Protein 6CCG (pdb70)

Structure (mmCIF, N/CA/C/O backbone):
data_6CCG
#
_entry.id   6CCG
#
_cell.length_a   72.270
_cell.length_b   36.460
_cell.length_c   130.840
_cell.angle_alpha   90.000
_cell.angle_beta   92.420
_cell.angle_gamma   90.000
#
_symmetry.space_group_name_H-M   'C 1 2 1'
#
loop_
_entity.id
_entity.type
_entity.pdbx_description
1 polymer 'Methyl-CpG-binding domain protein 3'
2 polymer DNA
3 non-polymer 'UNKNOWN ATOM OR ION'
4 water water
#
loop_
_atom_site.group_PDB
_atom_site.id
_atom_site.type_symbol
_atom_site.label_atom_id
_atom_site.label_alt_id
_atom_site.label_comp_id
_atom_site.label_asym_id
_atom_site.label_entity_id
_atom_site.label_seq_id
_atom_site.pdbx_PDB_ins_code
_atom_site.Cartn_x
_atom_site.Cartn_y
_atom_site.Cartn_z
_atom_site.occupancy
_atom_site.B_iso_or_equiv
_atom_site.auth_seq_id
_atom_site.auth_comp_id
_atom_site.auth_asym_id
_atom_site.auth_atom_id
_atom_site.pdbx_PDB_model_num
ATOM 1 C CA . SER A 1 2 ? -26.911 -12.794 38.060 1.00 81.67 0 SER A CA 1
ATOM 2 C C . SER A 1 2 ? -26.527 -11.408 38.565 1.00 77.57 0 SER A C 1
ATOM 3 O O . SER A 1 2 ? -25.530 -11.253 39.269 1.00 77.21 0 SER A O 1
ATOM 4 N N . MET A 1 3 ? -27.327 -10.406 38.178 1.00 76.37 1 MET A N 1
ATOM 5 C CA . MET A 1 3 ? -27.200 -9.012 38.668 1.00 70.70 1 MET A CA 1
ATOM 6 C C . MET A 1 3 ? -28.358 -8.683 39.649 1.00 67.57 1 MET A C 1
ATOM 7 O O . MET A 1 3 ? -28.898 -7.581 39.644 1.00 69.11 1 MET A O 1
ATOM 12 N N . GLU A 1 4 ? -28.717 -9.636 40.503 1.00 62.69 2 GLU A N 1
ATOM 13 C CA . GLU A 1 4 ? -29.862 -9.485 41.405 1.00 59.05 2 GLU A CA 1
ATOM 14 C C . GLU A 1 4 ? -29.474 -8.682 42.691 1.00 53.16 2 GLU A C 1
ATOM 15 O O . GLU A 1 4 ? -28.377 -8.872 43.235 1.00 50.76 2 GLU A O 1
ATOM 17 N N A ARG A 1 5 ? -30.366 -7.781 43.124 0.70 51.96 3 ARG A N 1
ATOM 18 N N B ARG A 1 5 ? -30.379 -7.803 43.138 0.30 51.52 3 ARG A N 1
ATOM 19 C CA A ARG A 1 5 ? -30.267 -7.126 44.436 0.70 49.76 3 ARG A CA 1
ATOM 20 C CA B ARG A 1 5 ? -30.261 -7.142 44.439 0.30 48.62 3 ARG A CA 1
ATOM 21 C C A ARG A 1 5 ? -30.668 -8.181 45.513 0.70 49.40 3 ARG A C 1
ATOM 22 C C B ARG A 1 5 ? -30.691 -8.142 45.536 0.30 48.56 3 ARG A C 1
ATOM 23 O O A ARG A 1 5 ? -31.726 -8.811 45.400 0.70 51.48 3 ARG A O 1
ATOM 24 O O B ARG A 1 5 ? -31.797 -8.692 45.473 0.30 50.64 3 ARG A O 1
ATOM 35 N N . LYS A 1 6 ? -29.821 -8.356 46.527 1.00 45.39 4 LYS A N 1
ATOM 36 C CA . LYS A 1 6 ? -30.041 -9.365 47.583 1.00 46.33 4 LYS A CA 1
ATOM 37 C C . LYS A 1 6 ? -30.038 -8.656 48.907 1.00 42.77 4 LYS A C 1
ATOM 38 O O . LYS A 1 6 ? -29.165 -7.835 49.149 1.00 39.63 4 LYS A O 1
ATOM 44 N N . ARG A 1 7 ? -31.003 -8.982 49.763 1.00 44.28 5 ARG A N 1
ATOM 45 C CA . ARG A 1 7 ? -31.048 -8.416 51.131 1.00 43.44 5 ARG A CA 1
ATOM 46 C C . ARG A 1 7 ? -31.733 -9.338 52.073 1.00 44.93 5 ARG A C 1
ATOM 47 O O . ARG A 1 7 ? -32.902 -9.646 51.873 1.00 46.41 5 ARG A O 1
ATOM 55 N N . TRP A 1 8 ? -31.006 -9.784 53.112 1.00 43.17 6 TRP A N 1
ATOM 56 C CA . TRP A 1 8 ? -31.618 -10.515 54.244 1.00 45.15 6 TRP A CA 1
ATOM 57 C C . TRP A 1 8 ? -30.731 -10.489 55.516 1.00 42.30 6 TRP A C 1
ATOM 58 O O . TRP A 1 8 ? -29.719 -9.758 55.570 1.00 37.88 6 TRP A O 1
ATOM 69 N N . GLU A 1 9 ? -31.150 -11.236 56.546 1.00 43.31 7 GLU A N 1
ATOM 70 C CA A GLU A 1 9 ? -30.464 -11.216 57.840 0.70 43.16 7 GLU A CA 1
ATOM 71 C CA B GLU A 1 9 ? -30.466 -11.253 57.856 0.30 41.79 7 GLU A CA 1
ATOM 72 C C . GLU A 1 9 ? -28.979 -11.553 57.696 1.00 40.45 7 GLU A C 1
ATOM 73 O O . GLU A 1 9 ? -28.604 -12.478 56.954 1.00 41.42 7 GLU A O 1
ATOM 84 N N . CYS A 1 10 ? -28.137 -10.760 58.364 1.00 37.49 8 CYS A N 1
ATOM 85 C CA . CYS A 1 10 ? -26.705 -11.024 58.432 1.00 36.39 8 CYS A CA 1
ATOM 86 C C . CYS A 1 10 ? -26.456 -11.741 59.770 1.00 38.61 8 CYS A C 1
ATOM 87 O O . CYS A 1 10 ? -26.534 -11.104 60.808 1.00 38.00 8 CYS A O 1
ATOM 90 N N . PRO A 1 11 ? -26.160 -13.042 59.729 1.00 40.91 9 PRO A N 1
ATOM 91 C CA . PRO A 1 11 ? -25.963 -13.775 60.972 1.00 43.25 9 PRO A CA 1
ATOM 92 C C . PRO A 1 11 ? -24.684 -13.399 61.727 1.00 42.38 9 PRO A C 1
ATOM 93 O O . PRO A 1 11 ? -24.573 -13.719 62.862 1.00 43.74 9 PRO A O 1
ATOM 97 N N . ALA A 1 12 ? -23.733 -12.740 61.079 1.00 40.82 10 ALA A N 1
ATOM 98 C CA . ALA A 1 12 ? -22.533 -12.272 61.766 1.00 40.03 10 ALA A CA 1
ATOM 99 C C . ALA A 1 12 ? -22.781 -11.053 62.699 1.00 38.98 10 ALA A C 1
ATOM 100 O O . ALA A 1 12 ? -21.910 -10.710 63.470 1.00 40.00 10 ALA A O 1
ATOM 102 N N . LEU A 1 13 ? -23.949 -10.408 62.580 1.00 38.51 11 LEU A N 1
ATOM 103 C CA . LEU A 1 13 ? -24.315 -9.212 63.365 1.00 39.11 11 LEU A CA 1
ATOM 104 C C . LEU A 1 13 ? -25.516 -9.543 64.299 1.00 39.87 11 LEU A C 1
ATOM 105 O O . LEU A 1 13 ? -26.100 -10.611 64.189 1.00 39.52 11 LEU A O 1
ATOM 110 N N . PRO A 1 14 ? -25.881 -8.623 65.217 1.00 40.66 12 PRO A N 1
ATOM 111 C CA . PRO A 1 14 ? -26.945 -8.965 66.175 1.00 43.44 12 PRO A CA 1
ATOM 112 C C . PRO A 1 14 ? -28.294 -9.191 65.493 1.00 43.44 12 PRO A C 1
ATOM 113 O O . PRO A 1 14 ? -28.453 -8.888 64.287 1.00 41.05 12 PRO A O 1
ATOM 117 N N . GLN A 1 15 ? -29.230 -9.715 66.255 1.00 44.00 13 GLN A N 1
ATOM 118 C CA . GLN A 1 15 ? -30.606 -9.986 65.789 1.00 45.31 13 GLN A CA 1
ATOM 119 C C . GLN A 1 15 ? -31.206 -8.778 65.104 1.00 45.26 13 GLN A C 1
ATOM 120 O O . GLN A 1 15 ? -31.108 -7.646 65.599 1.00 45.15 13 GLN A O 1
ATOM 122 N N . GLY A 1 16 ? -31.774 -9.015 63.925 1.00 45.59 14 GLY A N 1
ATOM 123 C CA . GLY A 1 16 ? -32.441 -7.983 63.146 1.00 45.43 14 GLY A CA 1
ATOM 124 C C . GLY A 1 16 ? -31.586 -7.165 62.179 1.00 43.17 14 GLY A C 1
ATOM 125 O O . GLY A 1 16 ? -32.137 -6.398 61.415 1.00 43.22 14 GLY A O 1
ATOM 126 N N . TRP A 1 17 ? -30.244 -7.309 62.212 1.00 41.34 15 TRP A N 1
ATOM 127 C CA . TRP A 1 17 ? -29.388 -6.576 61.268 1.00 39.55 15 TRP A CA 1
ATOM 128 C C . TRP A 1 17 ? -29.405 -7.315 59.926 1.00 38.47 15 TRP A C 1
ATOM 129 O O . TRP A 1 17 ? -29.337 -8.554 59.886 1.00 38.67 15 TRP A O 1
ATOM 140 N N . GLU A 1 18 ? -29.491 -6.562 58.851 1.00 38.90 16 GLU A N 1
ATOM 141 C CA . GLU A 1 18 ? -29.533 -7.165 57.496 1.00 38.89 16 GLU A CA 1
ATOM 142 C C . GLU A 1 18 ? -28.394 -6.685 56.634 1.00 36.43 16 GLU A C 1
ATOM 143 O O . GLU A 1 18 ? -27.864 -5.576 56.858 1.00 34.39 16 GLU A O 1
ATOM 149 N N . ARG A 1 19 ? -28.000 -7.533 55.656 1.00 35.06 17 ARG A N 1
ATOM 150 C CA . ARG A 1 19 ? -26.942 -7.226 54.682 1.00 34.53 17 ARG A CA 1
ATOM 151 C C . ARG A 1 19 ? -27.566 -7.173 53.258 1.00 35.51 17 ARG A C 1
ATOM 152 O O . ARG A 1 19 ? -28.430 -7.956 52.946 1.00 34.93 17 ARG A O 1
ATOM 160 N N . GLU A 1 20 ? -27.114 -6.221 52.445 1.00 34.12 18 GLU A N 1
ATOM 161 C CA . GLU A 1 20 ? -27.639 -6.024 51.096 1.00 36.67 18 GLU A CA 1
ATOM 162 C C . GLU A 1 20 ? -26.484 -5.864 50.127 1.00 35.55 18 GLU A C 1
ATOM 163 O O . GLU A 1 20 ? -25.508 -5.170 50.428 1.00 32.43 18 GLU A O 1
ATOM 169 N N . GLU A 1 21 ? -26.607 -6.538 48.969 1.00 36.97 19 GLU A N 1
ATOM 170 C CA . GLU A 1 21 ? -25.692 -6.385 47.839 1.00 37.15 19 GLU A CA 1
ATOM 171 C C . GLU A 1 21 ? -26.492 -5.763 46.723 1.00 36.75 19 GLU A C 1
ATOM 172 O O . GLU A 1 21 ? -27.581 -6.246 46.426 1.00 37.71 19 GLU A O 1
ATOM 178 N N . VAL A 1 22 ? -25.967 -4.695 46.115 1.00 36.08 20 VAL A N 1
ATOM 179 C CA . VAL A 1 22 ? -26.641 -3.987 45.035 1.00 37.61 20 VAL A CA 1
ATOM 180 C C . VAL A 1 22 ? -25.636 -3.870 43.876 1.00 37.35 20 VAL A C 1
ATOM 181 O O . VAL A 1 22 ? -24.773 -3.014 43.912 1.00 34.85 20 VAL A O 1
ATOM 185 N N . PRO A 1 23 ? -25.746 -4.750 42.851 1.00 40.12 21 PRO A N 1
ATOM 186 C CA . PRO A 1 23 ? -24.843 -4.576 41.728 1.00 40.58 21 PRO A CA 1
ATOM 187 C C . PRO A 1 23 ? -25.150 -3.273 40.983 1.00 39.39 21 PRO A C 1
ATOM 188 O O . PRO A 1 23 ? -26.323 -2.931 40.762 1.00 39.44 21 PRO A O 1
ATOM 192 N N . ARG A 1 24 ? -24.102 -2.573 40.597 1.00 38.31 22 ARG A N 1
ATOM 193 C CA . ARG A 1 24 ? -24.230 -1.365 39.759 1.00 38.45 22 ARG A CA 1
ATOM 194 C C . ARG A 1 24 ? -24.645 -1.734 38.343 1.00 41.24 22 ARG A C 1
ATOM 195 O O . ARG A 1 24 ? -24.093 -2.670 37.765 1.00 43.27 22 ARG A O 1
ATOM 203 N N . ARG A 1 25 ? -25.607 -0.972 37.793 1.00 42.08 23 ARG A N 1
ATOM 204 C CA . ARG A 1 25 ? -26.237 -1.255 36.478 1.00 46.38 23 ARG A CA 1
ATOM 205 C C . ARG A 1 25 ? -25.523 -0.617 35.290 1.00 44.46 23 ARG A C 1
ATOM 206 O O . ARG A 1 25 ? -25.662 -1.105 34.179 1.00 48.09 23 ARG A O 1
ATOM 214 N N . SER A 1 26 ? -24.818 0.492 35.513 1.00 40.74 24 SER A N 1
ATOM 215 C CA A SER A 1 26 ? -24.227 1.280 34.424 0.40 41.58 24 SER A CA 1
ATOM 216 C CA B SER A 1 26 ? -24.233 1.274 34.430 0.60 41.85 24 SER A CA 1
ATOM 217 C C . SER A 1 26 ? -22.940 1.968 34.845 1.00 39.54 24 SER A C 1
ATOM 218 O O . SER A 1 26 ? -22.540 1.920 36.018 1.00 37.68 24 SER A O 1
ATOM 223 N N . GLY A 1 27 ? -22.300 2.613 33.878 1.00 39.34 25 GLY A N 1
ATOM 224 C CA . GLY A 1 27 ? -21.062 3.335 34.088 1.00 38.24 25 GLY A CA 1
ATOM 225 C C . GLY A 1 27 ? -19.838 2.427 34.031 1.00 37.79 25 GLY A C 1
ATOM 226 O O . GLY A 1 27 ? -19.949 1.212 33.758 1.00 37.07 25 GLY A O 1
ATOM 227 N N . LEU A 1 28 ? -18.684 3.037 34.344 1.00 37.16 26 LEU A N 1
ATOM 228 C CA . LEU A 1 28 ? -17.361 2.359 34.364 1.00 38.39 26 LEU A CA 1
ATOM 229 C C . LEU A 1 28 ? -17.310 1.177 35.330 1.00 37.91 26 LEU A C 1
ATOM 230 O O . LEU A 1 28 ? -16.674 0.160 35.045 1.00 38.06 26 LEU A O 1
ATOM 235 N N . SER A 1 29 ? -18.015 1.335 36.446 1.00 35.14 27 SER A N 1
ATOM 236 C CA . SER A 1 29 ? -18.057 0.350 37.520 1.00 34.49 27 SER A CA 1
ATOM 237 C C . SER A 1 29 ? -19.295 -0.581 37.424 1.00 35.32 27 SER A C 1
ATOM 238 O O . SER A 1 29 ? -19.608 -1.286 38.372 1.00 33.20 27 SER A O 1
ATOM 241 N N . ALA A 1 30 ? -20.016 -0.579 36.294 1.00 37.58 28 ALA A N 1
ATOM 242 C CA . ALA A 1 30 ? -21.139 -1.537 36.110 1.00 39.51 28 ALA A CA 1
ATOM 243 C C . ALA A 1 30 ? -20.685 -2.950 36.516 1.00 40.70 28 ALA A C 1
ATOM 244 O O . ALA A 1 30 ? -19.580 -3.331 36.237 1.00 40.77 28 ALA A O 1
ATOM 246 N N . GLY A 1 31 ? -21.533 -3.687 37.227 1.00 42.31 29 GLY A N 1
ATOM 247 C CA . GLY A 1 31 ? -21.157 -5.041 37.731 1.00 43.84 29 GLY A CA 1
ATOM 248 C C . GLY A 1 31 ? -20.579 -5.074 39.151 1.00 43.23 29 GLY A C 1
ATOM 249 O O . GLY A 1 31 ? -20.734 -6.074 39.841 1.00 46.04 29 GLY A O 1
ATOM 250 N N . HIS A 1 32 ? -19.877 -4.015 39.569 1.00 42.07 30 HIS A N 1
ATOM 251 C CA . HIS A 1 32 ? -19.424 -3.867 40.978 1.00 41.46 30 HIS A CA 1
ATOM 252 C C . HIS A 1 32 ? -20.597 -3.972 41.940 1.00 40.59 30 HIS A C 1
ATOM 253 O O . HIS A 1 32 ? -21.658 -3.384 41.716 1.00 40.33 30 HIS A O 1
ATOM 260 N N . ARG A 1 33 ? -20.395 -4.702 43.024 1.00 41.34 31 ARG A N 1
ATOM 261 C CA . ARG A 1 33 ? -21.434 -4.941 43.998 1.00 41.04 31 ARG A CA 1
ATOM 262 C C . ARG A 1 33 ? -21.133 -4.052 45.185 1.00 37.25 31 ARG A C 1
ATOM 263 O O . ARG A 1 33 ? -20.155 -4.259 45.844 1.00 36.77 31 ARG A O 1
ATOM 271 N N . ASP A 1 34 ? -21.958 -3.043 45.401 1.00 33.69 32 ASP A N 1
ATOM 272 C CA . ASP A 1 34 ? -21.945 -2.287 46.669 1.00 33.65 32 ASP A CA 1
ATOM 273 C C . ASP A 1 34 ? -22.636 -3.134 47.725 1.00 32.95 32 ASP A C 1
ATOM 274 O O . ASP A 1 34 ? -23.663 -3.793 47.445 1.00 33.33 32 ASP A O 1
ATOM 279 N N . VAL A 1 35 ? -22.087 -3.081 48.937 1.00 33.17 33 VAL A N 1
ATOM 280 C CA . VAL A 1 35 ? -22.609 -3.801 50.089 1.00 31.37 33 VAL A CA 1
ATOM 281 C C . VAL A 1 35 ? -23.055 -2.768 51.137 1.00 30.82 33 VAL A C 1
ATOM 282 O O . VAL A 1 35 ? -22.307 -1.838 51.434 1.00 30.10 33 VAL A O 1
ATOM 286 N N . 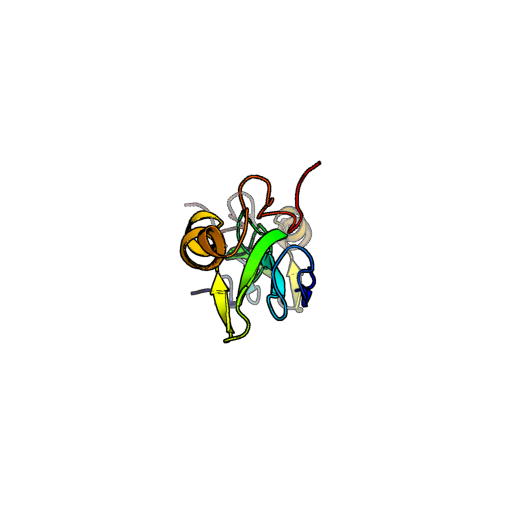PHE A 1 36 ? -24.285 -2.937 51.632 1.00 30.97 34 PHE A N 1
ATOM 287 C CA . PHE A 1 36 ? -24.875 -2.119 52.667 1.00 32.08 34 PHE A CA 1
ATOM 288 C C . PHE A 1 36 ? -25.317 -3.018 53.836 1.00 32.85 34 PHE A C 1
ATOM 289 O O . PHE A 1 36 ? -25.543 -4.221 53.643 1.00 34.51 34 PHE A O 1
ATOM 297 N N . TYR A 1 37 ? -25.410 -2.429 55.024 1.00 32.98 35 TYR A N 1
ATOM 298 C CA . TYR A 1 37 ? -26.036 -3.070 56.202 1.00 35.12 35 TYR A CA 1
ATOM 299 C C . TYR A 1 37 ? -27.172 -2.197 56.752 1.00 35.82 35 TYR A C 1
ATOM 300 O O . TYR A 1 37 ? -27.118 -0.955 56.667 1.00 35.10 35 TYR A O 1
ATOM 309 N N . TYR A 1 38 ? -28.206 -2.839 57.263 1.00 36.98 36 TYR A N 1
ATOM 310 C CA . TYR A 1 38 ? -29.348 -2.128 57.816 1.00 39.62 36 TYR A CA 1
ATOM 311 C C . TYR A 1 38 ? -29.495 -2.518 59.253 1.00 40.01 36 TYR A C 1
ATOM 312 O O . TYR A 1 38 ? -29.465 -3.718 59.581 1.00 39.06 36 TYR A O 1
ATOM 321 N N . SER A 1 39 ? -29.621 -1.523 60.136 1.00 41.99 37 SER A N 1
ATOM 322 C CA . SER A 1 39 ? -29.940 -1.808 61.538 1.00 42.93 37 SER A CA 1
ATOM 323 C C . SER A 1 39 ? -31.395 -2.335 61.669 1.00 46.54 37 SER A C 1
ATOM 324 O O . SER A 1 39 ? -32.173 -2.215 60.728 1.00 47.30 37 SER A O 1
ATOM 327 N N . PRO A 1 40 ? -31.770 -2.888 62.854 1.00 48.56 38 PRO A N 1
ATOM 328 C CA . PRO A 1 40 ? -33.183 -3.247 63.125 1.00 52.39 38 PRO A CA 1
ATOM 329 C C . PRO A 1 40 ? -34.180 -2.102 62.878 1.00 56.00 38 PRO A C 1
ATOM 330 O O . PRO A 1 40 ? -35.310 -2.364 62.459 1.00 59.69 38 PRO A O 1
ATOM 334 N N . SER A 1 41 ? -33.753 -0.847 63.122 1.00 56.17 39 SER A N 1
ATOM 335 C CA . SER A 1 41 ? -34.591 0.334 62.878 1.00 58.47 39 SER A CA 1
ATOM 336 C C . SER A 1 41 ? -34.475 0.907 61.449 1.00 58.04 39 SER A C 1
ATOM 337 O O . SER A 1 41 ? -35.017 1.975 61.171 1.00 60.39 39 SER A O 1
ATOM 340 N N . GLY A 1 42 ? -33.779 0.197 60.547 1.00 54.73 40 GLY A N 1
ATOM 341 C CA . GLY A 1 42 ? -33.758 0.549 59.132 1.00 52.94 40 GLY A CA 1
ATOM 342 C C . GLY A 1 42 ? -32.722 1.576 58.703 1.00 50.89 40 GLY A C 1
ATOM 343 O O . GLY A 1 42 ? -32.758 2.002 57.556 1.00 52.21 40 GLY A O 1
ATOM 344 N N . LYS A 1 43 ? -31.787 1.978 59.599 1.00 49.35 41 LYS A N 1
ATOM 345 C CA . LYS A 1 43 ? -30.701 2.897 59.191 1.00 46.55 41 LYS A CA 1
ATOM 346 C C . LYS A 1 43 ? -29.751 2.174 58.257 1.00 42.28 41 LYS A C 1
ATOM 347 O O . LYS A 1 43 ? -29.348 1.037 58.530 1.00 39.43 41 LYS A O 1
ATOM 352 N N . LYS A 1 44 ? -29.326 2.872 57.209 1.00 40.50 42 LYS A N 1
ATOM 353 C CA . LYS A 1 44 ? -28.490 2.297 56.167 1.00 38.61 42 LYS A CA 1
ATOM 354 C C . LYS A 1 44 ? -27.017 2.590 56.391 1.00 36.73 42 LYS A C 1
ATOM 355 O O . LYS A 1 44 ? -26.643 3.736 56.475 1.00 39.36 42 LYS A O 1
ATOM 361 N N . PHE A 1 45 ? -26.180 1.557 56.395 1.00 33.52 43 PHE A N 1
ATOM 362 C CA . PHE A 1 45 ? -24.710 1.712 56.538 1.00 33.62 43 PHE A CA 1
ATOM 363 C C . PHE A 1 45 ? -23.981 1.285 55.305 1.00 32.31 43 PHE A C 1
ATOM 364 O O . PHE A 1 45 ? -24.302 0.231 54.739 1.00 31.22 43 PHE A O 1
ATOM 372 N N . ARG A 1 46 ? -22.945 2.045 54.938 1.00 33.38 44 ARG A N 1
ATOM 373 C CA . ARG A 1 46 ? -22.185 1.774 53.755 1.00 34.32 44 ARG A CA 1
ATOM 374 C C . ARG A 1 46 ? -20.656 1.666 53.937 1.00 33.95 44 ARG A C 1
ATOM 375 O O . ARG A 1 46 ? -19.928 1.532 52.950 1.00 31.06 44 ARG A O 1
ATOM 383 N N . SER A 1 47 ? -20.179 1.657 55.187 1.00 32.56 45 SER A N 1
ATOM 384 C CA . SER A 1 47 ? -18.756 1.413 55.466 1.00 32.62 45 SER A CA 1
ATOM 385 C C . SER A 1 47 ? -18.549 0.805 56.879 1.00 33.37 45 SER A C 1
ATOM 386 O O . SER A 1 47 ? -19.349 1.018 57.793 1.00 32.80 45 SER A O 1
ATOM 389 N N . LYS A 1 48 ? -17.441 0.109 57.039 1.00 33.34 46 LYS A N 1
ATOM 390 C CA . LYS A 1 48 ? -17.133 -0.485 58.316 1.00 35.07 46 LYS A CA 1
ATOM 391 C C . LYS A 1 48 ? -16.904 0.574 59.405 1.00 35.21 46 LYS A C 1
ATOM 392 O O . LYS A 1 48 ? -17.395 0.390 60.551 1.00 35.05 46 LYS A O 1
ATOM 398 N N . PRO A 1 49 ? -16.172 1.678 59.094 1.00 35.42 47 PRO A N 1
ATOM 399 C CA . PRO A 1 49 ? -16.022 2.664 60.208 1.00 37.12 47 PRO A CA 1
ATOM 400 C C . PRO A 1 49 ? -17.350 3.200 60.670 1.00 37.58 47 PRO A C 1
ATOM 401 O O . PRO A 1 49 ? -17.585 3.300 61.894 1.00 39.10 47 PRO A O 1
ATOM 405 N N . GLN A 1 50 ? -18.232 3.517 59.722 1.00 36.61 48 GLN A N 1
ATOM 406 C CA . GLN A 1 50 ? -19.608 3.944 60.054 1.00 38.46 48 GLN A CA 1
ATOM 407 C C . GLN A 1 50 ? -20.345 2.912 60.938 1.00 37.95 48 GLN A C 1
ATOM 408 O O . GLN A 1 50 ? -20.889 3.269 61.967 1.00 39.66 48 GLN A O 1
ATOM 414 N N . LEU A 1 51 ? -20.337 1.639 60.504 1.00 35.88 49 LEU A N 1
ATOM 415 C CA . LEU A 1 51 ? -20.912 0.522 61.278 1.00 36.08 49 LEU A CA 1
ATOM 416 C C . LEU A 1 51 ? -20.312 0.372 62.683 1.00 36.02 49 LEU A C 1
ATOM 417 O O . LEU A 1 51 ? -21.031 0.056 63.631 1.00 36.02 49 LEU A O 1
ATOM 422 N N . ALA A 1 52 ? -18.993 0.557 62.789 1.00 34.53 50 ALA A N 1
ATOM 423 C CA . ALA A 1 52 ? -18.291 0.348 64.010 1.00 37.39 50 ALA A CA 1
ATOM 424 C C . ALA A 1 52 ? -18.692 1.408 65.106 1.00 38.49 50 ALA A C 1
ATOM 425 O O . ALA A 1 52 ? -18.664 1.109 66.311 1.00 38.05 50 ALA A O 1
ATOM 427 N N . ARG A 1 53 ? -19.118 2.588 64.681 1.00 38.41 51 ARG A N 1
ATOM 428 C CA . ARG A 1 53 ? -19.675 3.600 65.641 1.00 42.70 51 ARG A CA 1
ATOM 429 C C . ARG A 1 53 ? -21.001 3.152 66.338 1.00 44.26 51 ARG A C 1
ATOM 430 O O . ARG A 1 53 ? -21.306 3.616 67.424 1.00 46.70 51 ARG A O 1
ATOM 438 N N . TYR A 1 54 ? -21.759 2.246 65.711 1.00 44.45 52 TYR A N 1
ATOM 439 C CA . TYR A 1 54 ? -23.008 1.681 66.312 1.00 46.70 52 TYR A CA 1
ATOM 440 C C . TYR A 1 54 ? -22.776 0.360 67.061 1.00 48.83 52 TYR A C 1
ATOM 441 O O . TYR A 1 54 ? -23.257 0.189 68.194 1.00 48.92 52 TYR A O 1
ATOM 450 N N . LEU A 1 55 ? -22.010 -0.541 66.457 1.00 47.71 53 LEU A N 1
ATOM 451 C CA . LEU A 1 55 ? -21.827 -1.893 67.005 1.00 48.96 53 LEU A CA 1
ATOM 452 C C . LEU A 1 55 ? -20.499 -2.164 67.689 1.00 50.64 53 LEU A C 1
ATOM 453 O O . LEU A 1 55 ? -20.389 -3.156 68.427 1.00 55.13 53 LEU A O 1
ATOM 458 N N . GLY A 1 56 ? -19.497 -1.296 67.467 1.00 52.09 54 GLY A N 1
ATOM 459 C CA . GLY A 1 56 ? -18.143 -1.471 68.015 1.00 54.49 54 GLY A CA 1
ATOM 460 C C . GLY A 1 56 ? -18.102 -1.759 69.506 1.00 59.72 54 GLY A C 1
ATOM 461 O O . GLY A 1 56 ? -17.282 -2.554 69.955 1.00 60.65 54 GLY A O 1
ATOM 462 N N . GLY A 1 57 ? -18.992 -1.115 70.272 1.00 64.24 55 GLY A N 1
ATOM 463 C CA . GLY A 1 57 ? -19.136 -1.393 71.714 1.00 69.77 55 GLY A CA 1
ATOM 464 C C . GLY A 1 57 ? -19.828 -2.725 71.939 1.00 71.48 55 GLY A C 1
ATOM 465 O O . GLY A 1 57 ? -19.230 -3.652 72.489 1.00 75.66 55 GLY A O 1
ATOM 466 N N . SER A 1 58 ? -21.087 -2.811 71.477 1.00 71.51 56 SER A N 1
ATOM 467 C CA . SER A 1 58 ? -21.923 -4.042 71.518 1.00 71.16 56 SER A CA 1
ATOM 468 C C . SER A 1 58 ? -21.178 -5.353 71.230 1.00 70.31 56 SER A C 1
ATOM 469 O O . SER A 1 58 ? -21.501 -6.384 71.823 1.00 68.92 56 SER A O 1
ATOM 472 N N . MET A 1 59 ? -20.220 -5.319 70.287 1.00 65.63 57 MET A N 1
ATOM 473 C CA . MET A 1 59 ? -19.541 -6.534 69.837 1.00 62.42 57 MET A CA 1
ATOM 474 C C . MET A 1 59 ? -18.188 -6.277 69.206 1.00 59.77 57 MET A C 1
ATOM 475 O O . MET A 1 59 ? -17.881 -5.161 68.774 1.00 62.33 57 MET A O 1
ATOM 480 N N . ASP A 1 60 ? -17.427 -7.356 69.082 1.00 58.80 58 ASP A N 1
ATOM 481 C CA . ASP A 1 60 ? -16.110 -7.356 68.453 1.00 58.08 58 ASP A CA 1
ATOM 482 C C . ASP A 1 60 ? -16.251 -7.323 66.912 1.00 54.78 58 ASP A C 1
ATOM 483 O O . ASP A 1 60 ? -16.680 -8.299 66.310 1.00 53.65 58 ASP A O 1
ATOM 488 N N . LEU A 1 61 ? -15.889 -6.201 66.299 1.00 54.28 59 LEU A N 1
ATOM 489 C CA . LEU A 1 61 ? -15.840 -6.087 64.815 1.00 51.67 59 LEU A CA 1
ATOM 490 C C . LEU A 1 61 ? -14.431 -6.129 64.231 1.00 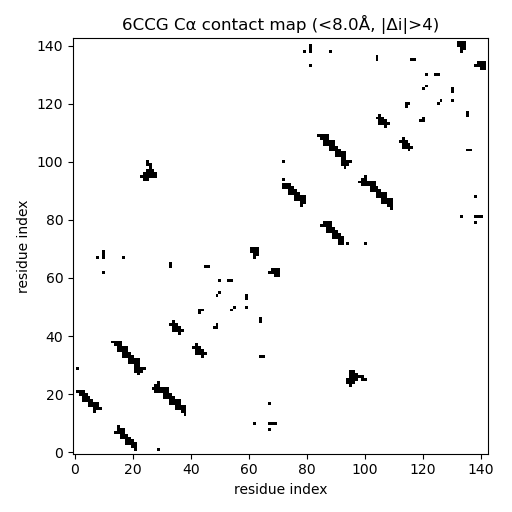51.77 59 LEU A C 1
ATOM 491 O O . LEU A 1 61 ? -14.266 -5.890 63.030 1.00 53.14 59 LEU A O 1
ATOM 496 N N . SER A 1 62 ? -13.424 -6.472 65.030 1.00 53.33 60 SER A N 1
ATOM 497 C CA . SER A 1 62 ? -12.034 -6.448 64.534 1.00 53.54 60 SER A CA 1
ATOM 498 C C . SER A 1 62 ? -11.804 -7.410 63.340 1.00 52.04 60 SER A C 1
ATOM 499 O O . SER A 1 62 ? -11.069 -7.071 62.412 1.00 52.99 60 SER A O 1
ATOM 502 N N . THR A 1 63 ? -12.458 -8.577 63.356 1.00 49.68 61 THR A N 1
ATOM 503 C CA . THR A 1 63 ? -12.331 -9.574 62.265 1.00 48.21 61 THR A CA 1
ATOM 504 C C . THR A 1 63 ? -13.571 -9.677 61.352 1.00 44.82 61 THR A C 1
ATOM 505 O O . THR A 1 63 ? -13.697 -10.636 60.592 1.00 43.66 61 THR A O 1
ATOM 509 N N . PHE A 1 64 ? -14.484 -8.704 61.444 1.00 42.96 62 PHE A N 1
ATOM 510 C CA . PHE A 1 64 ? -15.659 -8.657 60.598 1.00 40.53 62 PHE A CA 1
ATOM 511 C C . PHE A 1 64 ? -15.263 -8.074 59.218 1.00 39.12 62 PHE A C 1
ATOM 512 O O . PHE A 1 64 ? -14.760 -6.958 59.127 1.00 37.99 62 PHE A O 1
ATOM 520 N N . ASP A 1 65 ? -15.499 -8.859 58.177 1.00 38.27 63 ASP A N 1
ATOM 521 C CA . ASP A 1 65 ? -15.175 -8.471 56.787 1.00 36.56 63 ASP A CA 1
ATOM 522 C C . ASP A 1 65 ? -16.420 -7.853 56.206 1.00 34.67 63 ASP A C 1
ATOM 523 O O . ASP A 1 65 ? -17.382 -8.554 55.864 1.00 33.43 63 ASP A O 1
ATOM 528 N N . PHE A 1 66 ? -16.416 -6.531 56.121 1.00 33.72 64 PHE A N 1
ATOM 529 C CA . PHE A 1 66 ? -17.570 -5.771 55.670 1.00 34.11 64 PHE A CA 1
ATOM 530 C C . PHE A 1 66 ? -18.016 -6.269 54.292 1.00 33.36 64 PHE A C 1
ATOM 531 O O . PHE A 1 66 ? -19.196 -6.466 54.053 1.00 30.94 64 PHE A O 1
ATOM 539 N N . ARG A 1 67 ? -17.059 -6.518 53.424 1.00 36.65 65 ARG A N 1
ATOM 540 C CA . ARG A 1 67 ? -17.374 -6.864 52.023 1.00 37.20 65 ARG A CA 1
ATOM 541 C C . ARG A 1 67 ? -18.144 -8.192 51.943 1.00 37.50 65 ARG A C 1
ATOM 542 O O . ARG A 1 67 ? -19.148 -8.267 51.216 1.00 36.38 65 ARG A O 1
ATOM 550 N N . THR A 1 68 ? -17.706 -9.212 52.720 1.00 35.88 66 THR A N 1
ATOM 551 C CA . THR A 1 68 ? -18.348 -10.538 52.694 1.00 37.83 66 THR A CA 1
ATOM 552 C C . THR A 1 68 ? -19.464 -10.741 53.725 1.00 36.81 66 THR A C 1
ATOM 553 O O . THR A 1 68 ? -20.226 -11.637 53.573 1.00 36.61 66 THR A O 1
ATOM 557 N N . GLY A 1 69 ? -19.536 -9.891 54.762 1.00 35.01 67 GLY A N 1
ATOM 558 C CA . GLY A 1 69 ? -20.535 -10.030 55.836 1.00 37.84 67 GLY A CA 1
ATOM 559 C C . GLY A 1 69 ? -20.256 -11.094 56.878 1.00 38.50 67 GLY A C 1
ATOM 560 O O . GLY A 1 69 ? -21.152 -11.459 57.628 1.00 41.08 67 GLY A O 1
ATOM 561 N N . LYS A 1 70 ? -19.011 -11.564 56.957 1.00 40.34 68 LYS A N 1
ATOM 562 C CA . LYS A 1 70 ? -18.639 -12.687 57.848 1.00 41.79 68 LYS A CA 1
ATOM 563 C C . LYS A 1 70 ? -17.430 -12.359 58.665 1.00 40.70 68 LYS A C 1
ATOM 564 O O . LYS A 1 70 ? -16.585 -11.521 58.275 1.00 36.27 68 LYS A O 1
ATOM 570 N N . MET A 1 71 ? -17.316 -13.057 59.809 1.00 41.67 69 MET A N 1
ATOM 571 C CA . MET A 1 71 ? -16.131 -13.003 60.615 1.00 42.71 69 MET A CA 1
ATOM 572 C C . MET A 1 71 ? -15.059 -13.890 59.965 1.00 45.68 69 MET A C 1
ATOM 573 O O . MET A 1 71 ? -15.351 -15.019 59.565 1.00 46.18 69 MET A O 1
ATOM 578 N N . LEU A 1 72 ? -13.818 -13.405 59.913 1.00 47.74 70 LEU A N 1
ATOM 579 C CA . LEU A 1 72 ? -12.730 -14.171 59.284 1.00 53.09 70 LEU A CA 1
ATOM 580 C C . LEU A 1 72 ? -12.278 -15.284 60.215 1.00 57.88 70 LEU A C 1
ATOM 581 O O . LEU A 1 72 ? -12.027 -15.048 61.390 1.00 59.10 70 LEU A O 1
ATOM 586 N N . MET A 1 73 ? -12.193 -16.501 59.669 1.00 62.24 71 MET A N 1
ATOM 587 C CA . MET A 1 73 ? -11.879 -17.707 60.441 1.00 66.43 71 MET A CA 1
ATOM 588 C C . MET A 1 73 ? -10.370 -17.920 60.463 1.00 70.06 71 MET A C 1
ATOM 589 O O . MET A 1 73 ? -9.572 -17.021 60.177 1.00 70.28 71 MET A O 1
ATOM 593 N N . MET B 1 3 ? -24.389 12.229 26.966 1.00 69.34 1 MET B N 1
ATOM 594 C CA . MET B 1 3 ? -24.660 10.792 26.637 1.00 66.72 1 MET B CA 1
ATOM 595 C C . MET B 1 3 ? -25.830 10.606 25.623 1.00 64.13 1 MET B C 1
ATOM 596 O O . MET B 1 3 ? -26.375 9.493 25.491 1.00 65.39 1 MET B O 1
ATOM 601 N N . GLU B 1 4 ? -26.182 11.664 24.880 1.00 60.14 2 GLU B N 1
ATOM 602 C CA . GLU B 1 4 ? -27.247 11.593 23.893 1.00 56.25 2 GLU B CA 1
ATOM 603 C C . GLU B 1 4 ? -26.788 10.794 22.655 1.00 49.90 2 GLU B C 1
ATOM 604 O O . GLU B 1 4 ? -25.643 10.906 22.212 1.00 44.20 2 GLU B O 1
ATOM 606 N N . ARG B 1 5 ? -27.700 9.989 22.135 1.00 50.30 3 ARG B N 1
ATOM 607 C CA . ARG B 1 5 ? -27.524 9.315 20.849 1.00 50.30 3 ARG B CA 1
ATOM 608 C C . ARG B 1 5 ? -27.934 10.341 19.758 1.00 50.36 3 ARG B C 1
ATOM 609 O O . ARG B 1 5 ? -28.995 10.929 19.852 1.00 51.93 3 ARG B O 1
ATOM 617 N N . LYS B 1 6 ? -27.078 10.539 18.737 1.00 45.82 4 LYS B N 1
ATOM 618 C CA . LYS B 1 6 ? -27.321 11.540 17.709 1.00 44.89 4 LYS B CA 1
ATOM 619 C C . LYS B 1 6 ? -27.328 10.825 16.376 1.00 41.14 4 LYS B C 1
ATOM 620 O O . LYS B 1 6 ? -26.455 10.021 16.133 1.00 37.33 4 LYS B O 1
ATOM 626 N N . ARG B 1 7 ? -28.322 11.101 15.547 1.00 41.78 5 ARG B N 1
ATOM 627 C CA . ARG B 1 7 ? -28.373 10.535 14.181 1.00 41.97 5 ARG B CA 1
ATOM 628 C C . ARG B 1 7 ? -29.029 11.482 13.248 1.00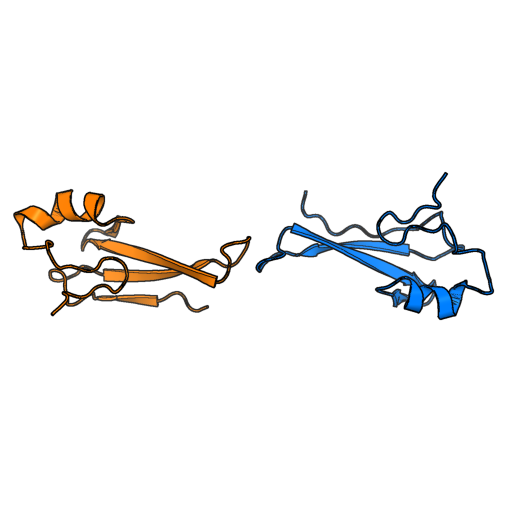 43.01 5 ARG B C 1
ATOM 629 O O . ARG B 1 7 ? -30.165 11.847 13.475 1.00 45.67 5 ARG B O 1
ATOM 637 N N . TRP B 1 8 ? -28.320 11.863 12.169 1.00 42.63 6 TRP B N 1
ATOM 638 C CA . TRP B 1 8 ? -28.930 12.593 11.043 1.00 43.84 6 TRP B CA 1
ATOM 639 C C . TRP B 1 8 ? -28.051 12.541 9.767 1.00 40.86 6 TRP B C 1
ATOM 640 O O . TRP B 1 8 ? -27.084 11.764 9.704 1.00 37.18 6 TRP B O 1
ATOM 651 N N . GLU B 1 9 ? -28.434 13.321 8.760 1.00 41.67 7 GLU B N 1
ATOM 652 C CA . GLU B 1 9 ? -27.743 13.353 7.445 1.00 41.08 7 GLU B CA 1
ATOM 653 C C . GLU B 1 9 ? -26.270 13.699 7.635 1.00 39.52 7 GLU B C 1
ATOM 654 O O . GLU B 1 9 ? -25.922 14.565 8.472 1.00 39.52 7 GLU B O 1
ATOM 656 N N . CYS B 1 10 ? -25.426 12.965 6.919 1.00 37.21 8 CYS B N 1
ATOM 657 C CA . CYS B 1 10 ? -23.987 13.214 6.867 1.00 36.69 8 CYS B CA 1
ATOM 658 C C . CYS B 1 10 ? -23.703 13.906 5.541 1.00 38.89 8 CYS B C 1
ATOM 659 O O . CYS B 1 10 ? -23.707 13.246 4.522 1.00 37.59 8 CYS B O 1
ATOM 662 N N . PRO B 1 11 ? -23.445 15.212 5.561 1.00 40.86 9 PRO B N 1
ATOM 663 C CA . PRO B 1 11 ? -23.186 15.890 4.291 1.00 42.58 9 PRO B CA 1
ATOM 664 C C . PRO B 1 11 ? -21.898 15.457 3.568 1.00 42.33 9 PRO B C 1
ATOM 665 O O . PRO B 1 11 ? -21.757 15.743 2.408 1.00 43.61 9 PRO B O 1
ATOM 669 N N . ALA B 1 12 ? -20.960 14.800 4.242 1.00 40.63 10 ALA B N 1
ATOM 670 C CA . ALA B 1 12 ? -19.737 14.340 3.558 1.00 39.74 10 ALA B CA 1
ATOM 671 C C . ALA B 1 12 ? -19.984 13.107 2.666 1.00 38.94 10 ALA B C 1
ATOM 672 O O . ALA B 1 12 ? -19.117 12.732 1.924 1.00 38.55 10 ALA B O 1
ATOM 674 N N . LEU B 1 13 ? -21.181 12.508 2.757 1.00 38.60 11 LEU B N 1
ATOM 675 C CA . LEU B 1 13 ? -21.560 11.342 1.967 1.00 38.73 11 LEU B CA 1
ATOM 676 C C . LEU B 1 13 ? -22.730 11.680 1.036 1.00 40.33 11 LEU B C 1
ATOM 677 O O . LEU B 1 13 ? -23.273 12.776 1.109 1.00 40.96 11 LEU B O 1
ATOM 682 N N . PRO B 1 14 ? -23.120 10.731 0.151 1.00 40.62 12 PRO B N 1
ATOM 683 C CA . PRO B 1 14 ? -24.159 11.073 -0.833 1.00 43.54 12 PRO B CA 1
ATOM 684 C C . PRO B 1 14 ? -25.535 11.253 -0.173 1.00 44.49 12 PRO B C 1
ATOM 685 O O . PRO B 1 14 ? -25.711 10.951 1.035 1.00 41.49 12 PRO B O 1
ATOM 689 N N . GLN B 1 15 ? -26.492 11.727 -0.956 1.00 46.04 13 GLN B N 1
ATOM 690 C CA . GLN B 1 15 ? -27.845 12.036 -0.446 1.00 48.17 13 GLN B CA 1
ATOM 691 C C . GLN B 1 15 ? -28.481 10.846 0.252 1.00 47.35 13 GLN B C 1
ATOM 692 O O . GLN B 1 15 ? -28.420 9.712 -0.238 1.00 46.91 13 GLN B O 1
ATOM 698 N N . GLY B 1 16 ? -29.047 11.106 1.431 1.00 45.78 14 GLY B N 1
ATOM 699 C CA . GLY B 1 16 ? -29.725 10.096 2.207 1.00 45.20 14 GLY B CA 1
ATOM 700 C C . GLY B 1 16 ? -28.859 9.270 3.158 1.00 42.31 14 GLY B C 1
ATOM 701 O O . GLY B 1 16 ? -29.405 8.494 3.934 1.00 43.04 14 GLY B O 1
ATOM 702 N N . TRP B 1 17 ? -27.522 9.405 3.103 1.00 40.05 15 TRP B N 1
ATOM 703 C CA . TRP B 1 17 ? -26.655 8.680 4.054 1.00 38.98 15 TRP B CA 1
ATOM 704 C C . TRP B 1 17 ? -26.681 9.423 5.386 1.00 37.76 15 TRP B C 1
ATOM 705 O O . TRP B 1 17 ? -26.680 10.668 5.424 1.00 37.98 15 TRP B O 1
ATOM 716 N N . GLU B 1 18 ? -26.704 8.675 6.460 1.00 37.89 16 GLU B N 1
ATOM 717 C CA . GLU B 1 18 ? -26.764 9.280 7.792 1.00 38.04 16 GLU B CA 1
ATOM 718 C C . GLU B 1 18 ? -25.644 8.801 8.674 1.00 36.29 16 GLU B C 1
ATOM 719 O O . GLU B 1 18 ? -25.110 7.684 8.457 1.00 35.13 16 GLU B O 1
ATOM 725 N N . ARG B 1 19 ? -25.269 9.657 9.659 1.00 34.72 17 ARG B N 1
ATOM 726 C CA . ARG B 1 19 ? -24.206 9.350 10.611 1.00 34.31 17 ARG B CA 1
ATOM 727 C C . ARG B 1 19 ? -24.829 9.287 12.019 1.00 33.50 17 ARG B C 1
ATOM 728 O O . ARG B 1 19 ? -25.674 10.090 12.331 1.00 32.40 17 ARG B O 1
ATOM 736 N N . GLU B 1 20 ? -24.396 8.324 12.827 1.00 32.81 18 GLU B N 1
ATOM 737 C CA . GLU B 1 20 ? -24.918 8.172 14.199 1.00 34.07 18 GLU B CA 1
ATOM 738 C C . GLU B 1 20 ? -23.779 8.005 15.196 1.00 33.48 18 GLU B C 1
ATOM 739 O O . GLU B 1 20 ? -22.791 7.309 14.912 1.00 32.05 18 GLU B O 1
ATOM 745 N N . GLU B 1 21 ? -23.938 8.657 16.379 1.00 33.82 19 GLU B N 1
ATOM 746 C CA . GLU B 1 21 ? -23.011 8.539 17.488 1.00 33.95 19 GLU B CA 1
ATOM 747 C C . GLU B 1 21 ? -23.805 7.915 18.620 1.00 33.16 19 GLU B C 1
ATOM 748 O O . GLU B 1 21 ? -24.894 8.389 18.904 1.00 32.91 19 GLU B O 1
ATOM 754 N N . VAL B 1 22 ? -23.274 6.848 19.227 1.00 32.00 20 VAL B N 1
ATOM 755 C CA . VAL B 1 22 ? -23.942 6.166 20.363 1.00 33.79 20 VAL B CA 1
ATOM 756 C C . VAL B 1 22 ? -22.925 6.056 21.511 1.00 33.93 20 VAL B C 1
ATOM 757 O O . VAL B 1 22 ? -22.020 5.259 21.438 1.00 32.54 20 VAL B O 1
ATOM 761 N N . PRO B 1 23 ? -23.083 6.837 22.572 1.00 36.65 21 PRO B N 1
ATOM 762 C CA . PRO B 1 23 ? -22.149 6.679 23.668 1.00 36.14 21 PRO B CA 1
ATOM 763 C C . PRO B 1 23 ? -22.422 5.393 24.411 1.00 34.98 21 PRO B C 1
ATOM 764 O O . PRO B 1 23 ? -23.569 5.030 24.613 1.00 35.85 21 PRO B O 1
ATOM 768 N N . ARG B 1 24 ? -21.359 4.712 24.778 1.00 33.32 22 ARG B N 1
ATOM 769 C CA . ARG B 1 24 ? -21.449 3.486 25.569 1.00 33.75 22 ARG B CA 1
ATOM 770 C C . ARG B 1 24 ? -21.860 3.827 26.994 1.00 34.59 22 ARG B C 1
ATOM 771 O O . ARG B 1 24 ? -21.318 4.720 27.580 1.00 36.07 22 ARG B O 1
ATOM 779 N N . ARG B 1 25 ? -22.842 3.112 27.502 1.00 35.28 23 ARG B N 1
ATOM 780 C CA . ARG B 1 25 ? -23.433 3.355 28.830 1.00 38.10 23 ARG B CA 1
ATOM 781 C C . ARG B 1 25 ? -22.694 2.642 29.980 1.00 38.99 23 ARG B C 1
ATOM 782 O O . ARG B 1 25 ? -22.702 3.131 31.111 1.00 41.48 23 ARG B O 1
ATOM 784 N N . SER B 1 26 ? -22.059 1.501 29.703 1.00 37.25 24 SER B N 1
ATOM 785 C CA . SER B 1 26 ? -21.518 0.600 30.769 1.00 38.25 24 SER 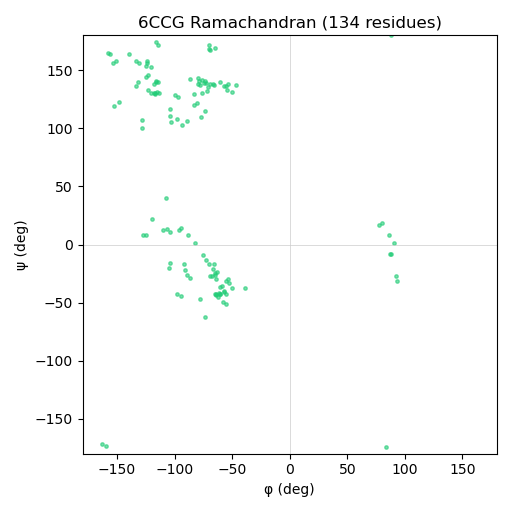B CA 1
ATOM 786 C C . SER B 1 26 ? -20.178 0.031 30.413 1.00 36.50 24 SER B C 1
ATOM 787 O O . SER B 1 26 ? -19.797 0.030 29.274 1.00 34.54 24 SER B O 1
ATOM 790 N N . GLY B 1 27 ? -19.487 -0.486 31.400 1.00 35.60 25 GLY B N 1
ATOM 791 C CA . GLY B 1 27 ? -18.209 -1.145 31.206 1.00 34.90 25 GLY B CA 1
AT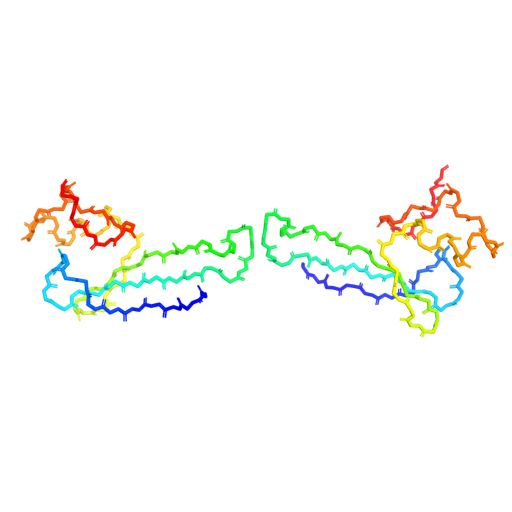OM 792 C C . GLY B 1 27 ? -17.030 -0.194 31.252 1.00 34.15 25 GLY B C 1
ATOM 793 O O . GLY B 1 27 ? -17.197 1.011 31.416 1.00 34.42 25 GLY B O 1
ATOM 794 N N . LEU B 1 28 ? -15.832 -0.747 31.081 1.00 33.65 26 LEU B N 1
ATOM 795 C CA . LEU B 1 28 ? -14.609 0.038 31.166 1.00 35.37 26 LEU B CA 1
ATOM 796 C C . LEU B 1 28 ? -14.499 1.060 30.005 1.00 35.54 26 LEU B C 1
ATOM 797 O O . LEU B 1 28 ? -13.812 2.037 30.130 1.00 37.07 26 LEU B O 1
ATOM 802 N N . SER B 1 29 ? -15.217 0.810 28.920 1.00 32.71 27 SER B N 1
ATOM 803 C CA . SER B 1 29 ? -15.318 1.768 27.794 1.00 32.64 27 SER B CA 1
ATOM 804 C C . SER B 1 29 ? -16.572 2.679 27.907 1.00 33.31 27 SER B C 1
ATOM 805 O O . SER B 1 29 ? -16.934 3.362 26.950 1.00 30.17 27 SER B O 1
ATOM 808 N N . ALA B 1 30 ? -17.233 2.720 29.080 1.00 33.82 28 ALA B N 1
ATOM 809 C CA . ALA B 1 30 ? -18.381 3.641 29.236 1.00 34.97 28 ALA B CA 1
ATOM 810 C C . ALA B 1 30 ? -17.974 5.085 28.859 1.00 35.43 28 ALA B C 1
ATOM 811 O O . ALA B 1 30 ? -16.877 5.538 29.200 1.00 36.95 28 ALA B O 1
ATOM 813 N N . GLY B 1 31 ? -18.854 5.783 28.147 1.00 35.23 29 GLY B N 1
ATOM 814 C CA . GLY B 1 31 ? -18.582 7.142 27.668 1.00 37.26 29 GLY B CA 1
ATOM 815 C C . GLY B 1 31 ? -17.976 7.232 26.257 1.00 36.66 29 GLY B C 1
ATOM 816 O O . GLY B 1 31 ? -18.137 8.256 25.598 1.00 37.46 29 GLY B O 1
ATOM 817 N N . HIS B 1 32 ? -17.251 6.191 25.811 1.00 36.17 30 HIS B N 1
ATOM 818 C CA . HIS B 1 32 ? -16.763 6.109 24.403 1.00 36.46 30 HIS B CA 1
ATOM 819 C C . HIS B 1 32 ? -17.958 6.121 23.461 1.00 35.78 30 HIS B C 1
ATOM 820 O O . HIS B 1 32 ? -18.962 5.480 23.720 1.00 35.85 30 HIS B O 1
ATOM 827 N N . ARG B 1 33 ? -17.817 6.839 22.351 1.00 37.39 31 ARG B N 1
ATOM 828 C CA . ARG B 1 33 ? -18.863 7.004 21.364 1.00 37.72 31 ARG B CA 1
ATOM 829 C C . ARG B 1 33 ? -18.493 6.117 20.212 1.00 33.65 31 ARG B C 1
ATOM 830 O O . ARG B 1 33 ? -17.448 6.288 19.641 1.00 33.14 31 ARG B O 1
ATOM 838 N N . ASP B 1 34 ? -19.312 5.132 19.936 1.00 30.56 32 ASP B N 1
ATOM 839 C CA . ASP B 1 34 ? -19.228 4.379 18.649 1.00 31.14 32 ASP B CA 1
ATOM 840 C C . ASP B 1 34 ? -19.901 5.221 17.588 1.00 30.86 32 ASP B C 1
ATOM 841 O O . ASP B 1 34 ? -20.923 5.861 17.867 1.00 33.21 32 ASP B O 1
ATOM 846 N N . VAL B 1 35 ? -19.350 5.192 16.378 1.00 31.93 33 VAL B N 1
ATOM 847 C CA . VAL B 1 35 ? -19.892 5.900 15.222 1.00 31.00 33 VAL B CA 1
ATOM 848 C C . VAL B 1 35 ? -20.339 4.853 14.189 1.00 29.50 33 VAL B C 1
ATOM 849 O O . VAL B 1 35 ? -19.639 3.906 13.946 1.00 29.34 33 VAL B O 1
ATOM 853 N N . PHE B 1 36 ? -21.553 5.020 13.684 1.00 30.50 34 PHE B N 1
ATOM 854 C CA . PHE B 1 36 ? -22.134 4.199 12.644 1.00 32.46 34 PHE B CA 1
ATOM 855 C C . PHE B 1 36 ? -22.572 5.108 11.462 1.00 33.05 34 PHE B C 1
ATOM 856 O O . PHE B 1 36 ? -22.766 6.346 11.644 1.00 32.07 34 PHE B O 1
ATOM 864 N N . TYR B 1 37 ? -22.692 4.508 10.279 1.00 33.78 35 TYR B N 1
ATOM 865 C CA . TYR B 1 37 ? -23.316 5.153 9.116 1.00 34.50 35 TYR B CA 1
ATOM 866 C C . TYR B 1 37 ? -24.457 4.293 8.566 1.00 34.70 35 TYR B C 1
ATOM 867 O O . TYR B 1 37 ? -24.389 3.068 8.597 1.00 32.96 35 TYR B O 1
ATOM 876 N N . TYR B 1 38 ? -25.505 4.952 8.095 1.00 36.74 36 TYR B N 1
ATOM 877 C CA . TYR B 1 38 ? -26.632 4.261 7.507 1.00 39.23 36 TYR B CA 1
ATOM 878 C C . TYR B 1 38 ? -26.771 4.663 6.053 1.00 40.15 36 TYR B C 1
ATOM 879 O O . TYR B 1 38 ? -26.742 5.848 5.738 1.00 40.36 36 TYR B O 1
ATOM 888 N N . SER B 1 39 ? -26.900 3.669 5.160 1.00 42.15 37 SER B N 1
ATOM 889 C CA . SER B 1 39 ? -27.199 3.934 3.739 1.00 43.30 37 SER B CA 1
ATOM 890 C C . SER B 1 39 ? -28.642 4.449 3.605 1.00 46.59 37 SER B C 1
ATOM 891 O O . SER B 1 39 ? -29.396 4.357 4.554 1.00 47.86 37 SER B O 1
ATOM 894 N N . PRO B 1 40 ? -29.030 4.983 2.417 1.00 49.67 38 PRO B N 1
ATOM 895 C CA . PRO B 1 40 ? -30.442 5.369 2.190 1.00 52.94 38 PRO B CA 1
ATOM 896 C C . PRO B 1 40 ? -31.440 4.210 2.428 1.00 56.51 38 PRO B C 1
ATOM 897 O O . PRO B 1 40 ? -32.577 4.448 2.874 1.00 59.62 38 PRO B O 1
ATOM 901 N N . SER B 1 41 ? -30.997 2.977 2.151 1.00 56.16 39 SER B N 1
ATOM 902 C CA . SER B 1 41 ? -31.810 1.770 2.353 1.00 58.25 39 SER B CA 1
ATOM 903 C C . SER B 1 41 ? -31.807 1.243 3.799 1.00 56.64 39 SER B C 1
ATOM 904 O O . SER B 1 41 ? -32.426 0.224 4.077 1.00 57.88 39 SER B O 1
ATOM 907 N N . GLY B 1 42 ? -31.101 1.925 4.712 1.00 53.52 40 GLY B N 1
ATOM 908 C CA . GLY B 1 42 ? -31.101 1.573 6.133 1.00 51.28 40 GLY B CA 1
ATOM 909 C C . GLY B 1 42 ? -30.015 0.596 6.581 1.00 48.49 40 GLY B C 1
ATOM 910 O O . GLY B 1 42 ? -29.965 0.246 7.748 1.00 47.59 40 GLY B O 1
ATOM 911 N N . LYS B 1 43 ? -29.138 0.162 5.668 1.00 46.98 41 LYS B N 1
ATOM 912 C CA . LYS B 1 43 ? -28.017 -0.740 6.053 1.00 46.13 41 LYS B CA 1
ATOM 913 C C . LYS B 1 43 ? -27.009 -0.038 6.991 1.00 41.58 41 LYS B C 1
ATOM 914 O O . LYS B 1 43 ? -26.629 1.075 6.732 1.00 37.99 41 LYS B O 1
ATOM 920 N N . LYS B 1 44 ? -26.554 -0.755 8.037 1.00 40.01 42 LYS B N 1
ATOM 921 C CA . LYS B 1 44 ? -25.734 -0.181 9.120 1.00 38.51 42 LYS B CA 1
ATOM 922 C C . LYS B 1 44 ? -24.262 -0.490 8.923 1.00 36.04 42 LYS B C 1
ATOM 923 O O . LYS B 1 44 ? -23.903 -1.619 8.758 1.00 36.53 42 LYS B O 1
ATOM 929 N N . PHE B 1 45 ? -23.415 0.533 8.975 1.00 33.63 43 PHE B N 1
ATOM 930 C CA . PHE B 1 45 ? -21.988 0.360 8.816 1.00 33.40 43 PHE B CA 1
ATOM 931 C C . PHE B 1 45 ? -21.273 0.781 10.033 1.00 32.30 43 PHE B C 1
ATOM 932 O O . PHE B 1 45 ? -21.555 1.870 10.576 1.00 31.06 43 PHE B O 1
ATOM 940 N N . ARG B 1 46 ? -20.272 -0.005 10.425 1.00 33.42 44 ARG B N 1
ATOM 941 C CA . ARG B 1 46 ? -19.514 0.291 11.626 1.00 33.23 44 ARG B CA 1
ATOM 942 C C . ARG B 1 46 ? -17.990 0.405 11.440 1.00 34.06 44 ARG B C 1
ATOM 943 O O . ARG B 1 46 ? -17.301 0.571 12.408 1.00 31.73 44 ARG B O 1
ATOM 951 N N . SER B 1 47 ? -17.475 0.396 10.168 1.00 33.39 45 SER B N 1
ATOM 952 C CA . SER B 1 47 ? -16.052 0.685 9.916 1.00 32.26 45 SER B CA 1
ATOM 953 C C . SER B 1 47 ? -15.848 1.303 8.523 1.00 32.77 45 SER B C 1
ATOM 954 O O . SER B 1 47 ? -16.681 1.116 7.627 1.00 34.08 45 SER B O 1
ATOM 957 N N . LYS B 1 48 ? -14.734 2.003 8.352 1.00 32.23 46 LYS B N 1
ATOM 958 C CA . LYS B 1 48 ? -14.409 2.595 7.051 1.00 35.17 46 LYS B CA 1
ATOM 959 C C . LYS B 1 48 ? -14.192 1.522 5.947 1.00 35.74 46 LYS B C 1
ATOM 960 O O . LYS B 1 48 ? -14.673 1.711 4.808 1.00 36.69 46 LYS B O 1
ATOM 966 N N . PRO B 1 49 ? -13.470 0.411 6.261 1.00 36.87 47 PRO B N 1
ATOM 967 C CA . PRO B 1 49 ? -13.298 -0.586 5.168 1.00 39.55 47 PRO B CA 1
ATOM 968 C C . PRO B 1 49 ? -14.643 -1.161 4.698 1.00 39.00 47 PRO B C 1
ATOM 969 O O . PRO B 1 49 ? -14.868 -1.301 3.522 1.00 39.95 47 PRO B O 1
ATOM 973 N N . GLN B 1 50 ? -15.526 -1.450 5.623 1.00 38.43 48 GLN B N 1
ATOM 974 C CA . GLN B 1 50 ? -16.909 -1.860 5.273 1.00 40.03 48 GLN B CA 1
ATOM 975 C C . GLN B 1 50 ? -17.638 -0.816 4.430 1.00 37.93 48 GLN B C 1
ATOM 976 O O . GLN B 1 50 ? -18.189 -1.151 3.345 1.00 39.44 48 GLN B O 1
ATOM 982 N N . LEU B 1 51 ? -17.605 0.440 4.882 1.00 33.81 49 LEU B N 1
ATOM 983 C CA . LEU B 1 51 ? -18.177 1.573 4.086 1.00 34.83 49 LEU B CA 1
ATOM 984 C C . LEU B 1 51 ? -17.561 1.705 2.673 1.00 35.73 49 LEU B C 1
ATOM 985 O O . LEU B 1 51 ? -18.279 1.984 1.721 1.00 35.84 49 LEU B O 1
ATOM 990 N N . ALA B 1 52 ? -16.237 1.518 2.556 1.00 35.67 50 ALA B N 1
ATOM 991 C CA . ALA B 1 52 ? -15.534 1.738 1.308 1.00 38.18 50 ALA B CA 1
ATOM 992 C C . ALA B 1 52 ? -15.910 0.671 0.230 1.00 40.22 50 ALA B C 1
ATOM 993 O O . ALA B 1 52 ? -15.875 0.962 -0.970 1.00 40.82 50 ALA B O 1
ATOM 995 N N . ARG B 1 53 ? -16.307 -0.519 0.671 1.00 40.30 51 ARG B N 1
ATOM 996 C CA . ARG B 1 53 ? -16.865 -1.546 -0.247 1.00 45.38 51 ARG B CA 1
ATOM 997 C C . ARG B 1 53 ? -18.195 -1.102 -0.939 1.00 47.38 51 ARG B C 1
ATOM 998 O O . ARG B 1 53 ? -18.533 -1.607 -1.981 1.00 48.52 51 ARG B O 1
ATOM 1006 N N . TYR B 1 54 ? -18.931 -0.159 -0.333 1.00 47.28 52 TYR B N 1
ATOM 1007 C CA . TYR B 1 54 ? -20.201 0.369 -0.937 1.00 48.35 52 TYR B CA 1
ATOM 1008 C C . TYR B 1 54 ? -20.010 1.701 -1.687 1.00 51.16 52 TYR B C 1
ATOM 1009 O O . TYR B 1 54 ? -20.537 1.877 -2.811 1.00 50.97 52 TYR B O 1
ATOM 1018 N N . LEU B 1 55 ? -19.237 2.619 -1.098 1.00 50.10 53 LEU B N 1
ATOM 1019 C CA . LEU B 1 55 ? -19.084 3.987 -1.657 1.00 51.15 53 LEU B CA 1
ATOM 1020 C C . LEU B 1 55 ? -17.774 4.300 -2.364 1.00 52.70 53 LEU B C 1
ATOM 1021 O O . LEU B 1 55 ? -17.718 5.264 -3.163 1.00 57.00 53 LEU B O 1
ATOM 1026 N N . GLY B 1 56 ? -16.721 3.514 -2.080 1.00 53.79 54 GLY B N 1
ATOM 1027 C CA . GLY B 1 56 ? -15.376 3.734 -2.636 1.00 57.61 54 GLY B CA 1
ATOM 1028 C C . GLY B 1 56 ? -15.306 3.830 -4.165 1.00 62.04 54 GLY B C 1
ATOM 1029 O O . GLY B 1 56 ? -14.427 4.516 -4.705 1.00 65.08 54 GLY B O 1
ATOM 1030 N N . GLY B 1 57 ? -16.217 3.136 -4.855 1.00 65.34 55 GLY B N 1
ATOM 1031 C CA . GLY B 1 57 ? -16.364 3.263 -6.314 1.00 70.03 55 GLY B CA 1
ATOM 1032 C C . GLY B 1 57 ? -17.113 4.540 -6.665 1.00 71.22 55 GLY B C 1
ATOM 1033 O O . GLY B 1 57 ? -16.692 5.281 -7.539 1.00 73.73 55 GLY B O 1
ATOM 1034 N N . SER B 1 58 ? -18.227 4.782 -5.961 1.00 70.54 56 SER B N 1
ATOM 1035 C CA . SER B 1 58 ? -19.080 5.975 -6.169 1.00 69.13 56 SER B CA 1
ATOM 1036 C C . SER B 1 58 ? -18.382 7.307 -5.833 1.00 68.72 56 SER B C 1
ATOM 1037 O O . SER B 1 58 ? -18.731 8.342 -6.404 1.00 69.07 56 SER B O 1
ATOM 1040 N N . MET B 1 59 ? -17.437 7.288 -4.876 1.00 64.34 57 MET B N 1
ATOM 1041 C CA . MET B 1 59 ? -16.740 8.506 -4.461 1.00 60.75 57 MET B CA 1
ATOM 1042 C C . MET B 1 59 ? -15.374 8.255 -3.837 1.00 60.24 57 MET B C 1
ATOM 1043 O O . MET B 1 59 ? -15.045 7.126 -3.380 1.00 60.96 57 MET B O 1
ATOM 1048 N N . ASP B 1 60 ? -14.606 9.335 -3.766 1.00 59.13 58 ASP B N 1
ATOM 1049 C CA . ASP B 1 60 ? -13.307 9.344 -3.117 1.00 57.93 58 ASP B CA 1
ATOM 1050 C C . ASP B 1 60 ? -13.523 9.307 -1.590 1.00 53.50 58 ASP B C 1
ATOM 1051 O O . ASP B 1 60 ? -14.085 10.232 -1.053 1.00 50.74 58 ASP B O 1
ATOM 1056 N N . LEU B 1 61 ? -13.093 8.227 -0.922 1.00 53.12 59 LEU B N 1
ATOM 1057 C CA . LEU B 1 61 ? -13.111 8.149 0.576 1.00 52.78 59 LEU B CA 1
ATOM 1058 C C . LEU B 1 61 ? -11.721 8.175 1.194 1.00 52.76 59 LEU B C 1
ATOM 1059 O O . LEU B 1 61 ? -11.577 7.912 2.417 1.00 51.89 59 LEU B O 1
ATOM 1064 N N . SER B 1 62 ? -10.712 8.519 0.389 1.00 54.47 60 SER B N 1
ATOM 1065 C CA . SER B 1 62 ? -9.321 8.456 0.820 1.00 55.48 60 SER B CA 1
ATOM 1066 C C . SER B 1 62 ? -8.992 9.434 1.964 1.00 54.14 60 SER B C 1
ATOM 1067 O O . SER B 1 62 ? -8.065 9.183 2.727 1.00 55.47 60 SER B O 1
ATOM 1070 N N . THR B 1 63 ? -9.742 10.536 2.069 1.00 50.85 61 THR B N 1
ATOM 1071 C CA . THR B 1 63 ? -9.561 11.490 3.169 1.00 50.41 61 THR B CA 1
ATOM 1072 C C . THR B 1 63 ? -10.827 11.638 4.007 1.00 46.74 61 THR B C 1
ATOM 1073 O O . THR B 1 63 ? -10.998 12.644 4.671 1.00 46.42 61 THR B O 1
ATOM 1077 N N . PHE B 1 64 ? -11.715 10.641 3.968 1.00 44.74 62 PHE B N 1
ATOM 1078 C CA . PHE B 1 64 ? -12.930 10.661 4.785 1.00 41.80 62 PH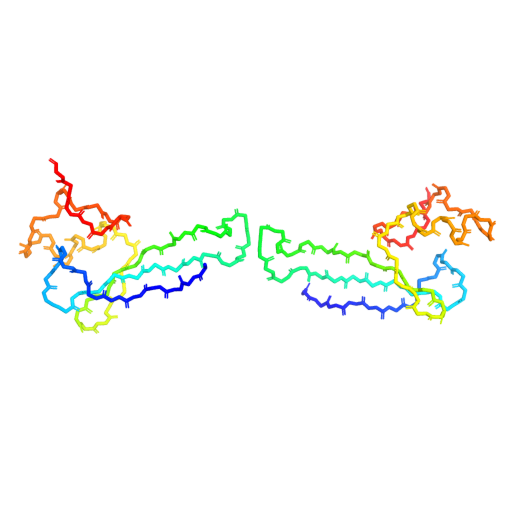E B CA 1
ATOM 1079 C C . PHE B 1 64 ? -12.551 10.152 6.154 1.00 40.83 62 PHE B C 1
ATOM 1080 O O . PHE B 1 64 ? -12.051 9.046 6.286 1.00 40.51 62 PHE B O 1
ATOM 1088 N N . ASP B 1 65 ? -12.754 10.981 7.162 1.00 40.21 63 ASP B N 1
ATOM 1089 C CA . ASP B 1 65 ? -12.465 10.606 8.560 1.00 37.60 63 ASP B CA 1
ATOM 1090 C C . ASP B 1 65 ? -13.715 9.973 9.128 1.00 35.39 63 ASP B C 1
ATOM 1091 O O . ASP B 1 65 ? -14.711 10.669 9.406 1.00 34.83 63 ASP B O 1
ATOM 1096 N N . PHE B 1 66 ? -13.672 8.643 9.289 1.00 33.13 64 PHE B N 1
ATOM 1097 C CA . PHE B 1 66 ? -14.819 7.873 9.703 1.00 32.63 64 PHE B CA 1
ATOM 1098 C C . PHE B 1 66 ? -15.281 8.354 11.098 1.00 31.71 64 PHE B C 1
ATOM 1099 O O . PHE B 1 66 ? -16.454 8.521 11.330 1.00 28.26 64 PHE B O 1
ATOM 1107 N N . ARG B 1 67 ? -14.327 8.593 11.980 1.00 35.46 65 ARG B N 1
ATOM 1108 C CA . ARG B 1 67 ? -14.662 8.962 13.385 1.00 36.07 65 ARG B CA 1
ATOM 1109 C C . ARG B 1 67 ? -15.444 10.301 13.392 1.00 35.91 65 ARG B C 1
ATOM 1110 O O . ARG B 1 67 ? -16.448 10.406 14.053 1.00 35.85 65 ARG B O 1
ATOM 1118 N N . THR B 1 68 ? -14.988 11.301 12.626 1.00 35.86 66 THR B N 1
ATOM 1119 C CA . THR B 1 68 ? -15.607 12.650 12.668 1.00 36.93 66 THR B CA 1
ATOM 1120 C C . THR B 1 68 ? -16.724 12.823 11.666 1.00 36.82 66 THR B C 1
ATOM 1121 O O . THR B 1 68 ? -17.537 13.721 11.813 1.00 36.19 66 THR B O 1
ATOM 1125 N N . GLY B 1 69 ? -16.729 11.992 10.620 1.00 35.73 67 GLY B N 1
ATOM 1126 C CA . GLY B 1 69 ? -17.718 12.077 9.575 1.00 36.93 67 GLY B CA 1
ATOM 1127 C C . GLY B 1 69 ? -17.466 13.149 8.535 1.00 37.82 67 GLY B C 1
ATOM 1128 O O . GLY B 1 69 ? -18.396 13.520 7.825 1.00 38.42 67 GLY B O 1
ATOM 1129 N N . LYS B 1 70 ? -16.220 13.645 8.429 1.00 39.50 68 LYS B N 1
ATOM 1130 C CA . LYS B 1 70 ? -15.896 14.759 7.489 1.00 41.63 68 LYS B CA 1
ATOM 1131 C C . LYS B 1 70 ? -14.668 14.460 6.705 1.00 40.51 68 LYS B C 1
ATOM 1132 O O . LYS B 1 70 ? -13.817 13.662 7.127 1.00 36.54 68 LYS B O 1
ATOM 1138 N N . MET B 1 71 ? -14.544 15.134 5.550 1.00 41.04 69 MET B N 1
ATOM 1139 C CA . MET B 1 71 ? -13.342 15.083 4.773 1.00 42.70 69 MET B CA 1
ATOM 1140 C C . MET B 1 71 ? -12.304 15.931 5.475 1.00 46.81 69 MET B C 1
ATOM 1141 O O . MET B 1 71 ? -12.619 17.018 5.953 1.00 49.59 69 MET B O 1
ATOM 1146 N N . LEU B 1 72 ? -11.069 15.461 5.518 1.00 50.26 70 LEU B N 1
ATOM 1147 C CA . LEU B 1 72 ? -9.982 16.244 6.143 1.00 57.25 70 LEU B CA 1
ATOM 1148 C C . LEU B 1 72 ? -9.365 17.198 5.154 1.00 62.94 70 LEU B C 1
ATOM 1149 O O . LEU B 1 72 ? -9.208 16.861 4.001 1.00 65.01 70 LEU B O 1
ATOM 1154 N N . MET B 1 73 ? -9.010 18.400 5.628 1.00 70.19 71 MET B N 1
ATOM 1155 C CA . MET B 1 73 ? -8.202 19.360 4.837 1.00 75.67 71 MET B CA 1
ATOM 1156 C C . MET B 1 73 ? -6.757 18.874 4.722 1.00 77.97 71 MET B C 1
ATOM 1157 O O . MET B 1 73 ? -6.029 19.300 3.833 1.00 81.16 71 MET B O 1
#

GO terms:
  GO:0008327 methyl-CpG binding (F, IDA)
  GO:0003677 DNA binding (F, TAS)
  GO:0005654 nucleoplasm (C, TAS)
  GO:0005515 protein binding (F, IPI)
  GO:0005654 nucleoplasm (C, IDA)
  GO:0006338 chromatin remodeling (P, HDA)
  GO:0006338 chromatin remodeling (P, IDA)
  GO:0005634 nucleus (C, IDA)
  GO:0016581 NuRD complex (C, IDA)
  GO:0005634 nucleus (C, EXP)
  GO:0005694 chromosome (C, EXP)
  GO:0000785 chromatin (C, HDA)
  GO:0031492 nucleosomal DNA binding (F, HDA)
  GO:0032991 protein-containing complex (C, HDA)

Secondary structure (P-SEA, 3-state):
cbbbbbcccccccccbbbbbbcccccccccbbbbbbbcccccccccaaaaaacccccccccccccccccccc/cbbbbcccccccccbbbbbbcccccccccbbbbbbbcccccccccaaaaaacccccccccccccccccccc

Foldseek 3Di:
DDDWDKDDLVQDDPQKMKIWDAACDDPRGRDTQMWIAHNVGDIGRDPVVVCVPCVVVDPCPQQDRVVSHGDD/DDKDKDDQVQDDPQKMKIWDAACDDPSGRDTQIWIAHNVGDIGRDPVRVCVPCVVVDPCVQQDRVVSHGDD

Solvent-accessible surface area: 9550 Å² total; per-residue (Å²): 99,75,56,125,93,107,163,86,5,131,23,13,52,100,32,15,45,47,6,30,38,2,98,153,65,25,116,45,32,39,101,81,33,16,29,0,20,14,91,108,45,75,102,0,182,41,60,89,43,0,38,180,124,8,36,79,92,40,102,12,89,65,4,34,32,174,50,5,142,66,114,186,145,65,158,93,107,166,65,6,134,23,13,54,180,40,15,56,45,6,32,31,12,96,62,49,29,166,45,23,40,105,85,35,17,29,0,20,12,94,106,44,84,103,0,187,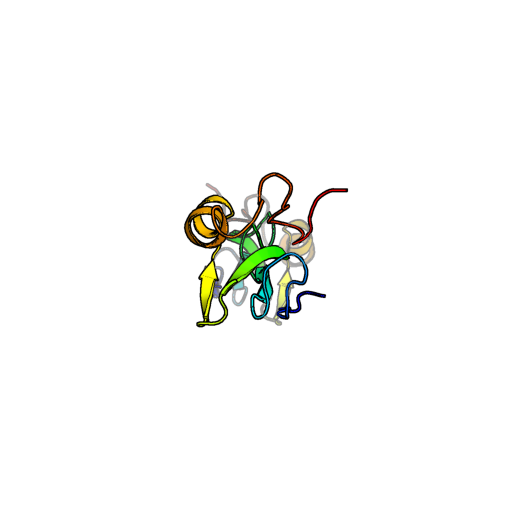42,63,88,42,0,41,179,121,9,38,84,92,41,106,11,89,72,3,32,32,175,47,4,137,68,104,239

InterPro domains:
  IPR001739 Methyl-CpG DNA binding [PF01429] (1-69)
  IPR001739 Methyl-CpG DNA binding [PS50982] (1-69)
  IPR001739 Methyl-CpG DNA binding [SM00391] (3-76)
  IPR016177 DNA-binding domain superfamily [SSF54171] (6-96)
  IPR025884 Methyl-CpG binding protein 2/3, C-terminal domain [PF14048] (153-243)
  IPR032343 Methyl-CpG-binding domain protein 2/3, p55-binding region [PF16564] (79-148)

Organism: Homo sapiens (NCBI:txid9606)

CATH classi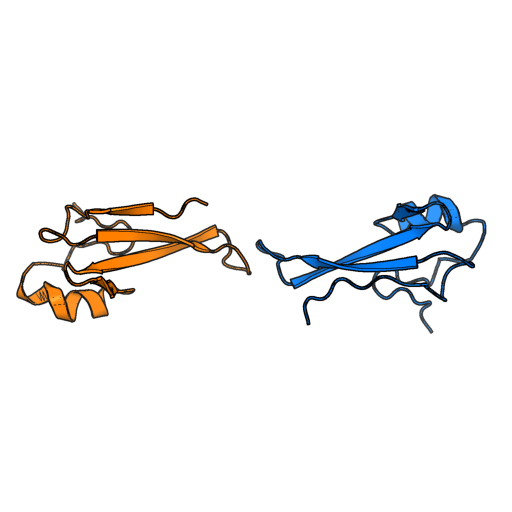fication: 3.30.890.10

B-factor: mean 44.08, std 8.92, range [26.41, 81.67]

Sequence (143 aa):
SMERRKRWEECPALPQGWEREEVPRRSSGLSAGHRDVFYYSPSGKKFRSKPQLARYLGGSMDLSTFDFRTGKMLMMERKRWECPALPQGWEREEVPRRSGLSAGHRDVFYYSPSGKKFRSKPQLARYLGGSMDLSTFDFRTGKMLM

Nearest PDB structures (foldseek):
  6cc8-assembly1_A  TM=1.010E+00  e=1.985E-14  Homo sapiens
  7mwk-assembly2_B  TM=9.672E-01  e=1.301E-10  Homo sapiens
  7mwm-assembly2_B  TM=9.670E-01  e=1.793E-10  Homo sapiens
  6c1t-assembly1_A  TM=9.752E-01  e=2.634E-10  Homo sapiens
  7ray-assembly1_A  TM=9.535E-01  e=2.471E-10  Homo sapiens

Radius of gyration: 26.39 Å; Cα contacts (8 Å, |Δi|>4): 231; chains: 2; bounding box: 26×37×78 Å